Protein AF-A0A4V2V4Y5-F1 (afdb_monomer)

Secondary structure (DSSP, 8-state):
----EEEEEEETTEEEEEEES-HHHHTTS--GGGTT--------GGG---B-SSTT--B---

Nearest PDB structures (foldseek):
  9e7c-assembly1_A  TM=2.996E-01  e=2.521E+00  Homo sapiens

Solvent-accessible surface area (backbone atoms only — not comparable to full-atom values): 4467 Å² total; per-residue (Å²): 139,75,99,73,50,73,48,83,48,69,59,96,86,48,75,50,76,45,78,55,95,48,62,92,63,45,70,81,68,60,52,81,87,49,69,90,56,92,79,89,82,81,83,65,66,95,75,58,78,43,63,53,93,56,99,78,67,46,78,64,61,128

Mean predicted aligned error: 8.94 Å

Organism: NCBI:txid293089

pLDDT: mean 76.26, std 13.4, range [46.19, 93.12]

Structure (mmCIF, N/CA/C/O backbone):
data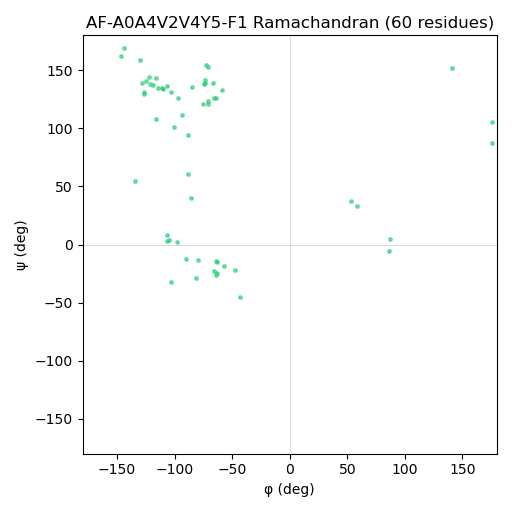_AF-A0A4V2V4Y5-F1
#
_entry.id   AF-A0A4V2V4Y5-F1
#
loop_
_atom_site.group_PDB
_atom_site.id
_atom_site.type_symbol
_atom_site.label_atom_id
_atom_site.label_alt_id
_atom_site.label_comp_id
_atom_site.label_asym_id
_atom_site.label_entity_id
_atom_site.label_seq_id
_atom_site.pdbx_PDB_ins_code
_atom_site.Cartn_x
_atom_site.Cartn_y
_atom_site.Cartn_z
_atom_site.occupancy
_atom_site.B_iso_or_equiv
_atom_site.auth_seq_id
_atom_site.auth_comp_id
_atom_site.auth_asym_id
_atom_site.auth_atom_id
_atom_site.pdbx_PDB_model_num
ATOM 1 N N . MET A 1 1 ? 7.464 22.768 -10.413 1.00 46.19 1 MET A N 1
ATOM 2 C CA . MET A 1 1 ? 6.642 21.539 -10.413 1.00 46.19 1 MET A CA 1
ATOM 3 C C . MET A 1 1 ? 7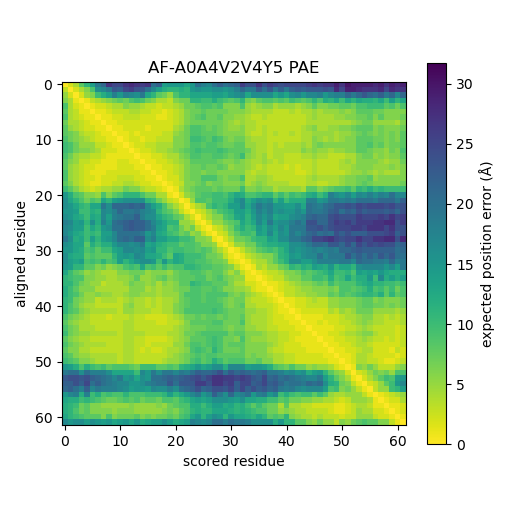.472 20.462 -11.090 1.00 46.19 1 MET A C 1
ATOM 5 O O . MET A 1 1 ? 7.863 20.686 -12.219 1.00 46.19 1 MET A O 1
ATOM 9 N N . GLY A 1 2 ? 7.903 19.355 -10.511 1.00 52.44 2 GLY A N 1
ATOM 10 C CA . GLY A 1 2 ? 7.767 18.728 -9.199 1.00 52.44 2 GLY A CA 1
ATOM 11 C C . GLY A 1 2 ? 8.491 17.399 -9.415 1.00 52.44 2 GLY A C 1
ATOM 12 O O . GLY A 1 2 ? 8.058 16.595 -10.230 1.00 52.44 2 GLY A O 1
ATOM 13 N N . ASN A 1 3 ? 9.695 17.263 -8.868 1.00 66.94 3 ASN A N 1
ATOM 14 C CA . ASN A 1 3 ? 10.699 16.322 -9.361 1.00 66.94 3 ASN A CA 1
ATOM 15 C C . ASN A 1 3 ? 10.545 14.900 -8.774 1.00 66.94 3 ASN A C 1
ATOM 17 O O . ASN A 1 3 ? 11.531 14.250 -8.433 1.00 66.94 3 ASN A O 1
ATOM 21 N N . GLU A 1 4 ? 9.314 14.417 -8.643 1.00 69.69 4 GLU A N 1
ATOM 22 C CA . GLU A 1 4 ? 8.989 13.174 -7.939 1.00 69.69 4 GLU A CA 1
ATOM 23 C C . GLU A 1 4 ? 8.538 12.093 -8.920 1.00 69.69 4 GLU A C 1
ATOM 25 O O . GLU A 1 4 ? 7.742 12.350 -9.819 1.00 69.69 4 GLU A O 1
ATOM 30 N N . VAL A 1 5 ? 9.079 10.885 -8.756 1.00 76.38 5 VAL A N 1
ATOM 31 C CA . VAL A 1 5 ? 8.696 9.701 -9.532 1.00 76.38 5 VAL A CA 1
ATOM 32 C C . VAL A 1 5 ? 7.872 8.794 -8.629 1.00 76.38 5 VAL A C 1
ATOM 34 O O . VAL A 1 5 ? 8.232 8.581 -7.469 1.00 76.38 5 VAL A O 1
ATOM 37 N N . TYR A 1 6 ? 6.783 8.260 -9.167 1.00 80.00 6 TYR A N 1
ATOM 38 C CA . TYR A 1 6 ? 5.851 7.390 -8.462 1.00 80.00 6 TYR A CA 1
ATOM 39 C C . TYR A 1 6 ? 5.853 6.004 -9.103 1.00 80.00 6 TYR A C 1
ATOM 41 O O . TYR A 1 6 ? 5.956 5.885 -10.323 1.00 80.00 6 TYR A O 1
ATOM 49 N N . VAL A 1 7 ? 5.734 4.965 -8.279 1.00 82.31 7 VAL A N 1
ATOM 50 C CA . VAL A 1 7 ? 5.536 3.584 -8.736 1.00 82.31 7 VAL A CA 1
ATOM 51 C C . VAL A 1 7 ? 4.164 3.118 -8.282 1.00 82.31 7 VAL A C 1
ATOM 53 O O . VAL A 1 7 ? 3.788 3.330 -7.126 1.00 82.31 7 VAL A O 1
ATOM 56 N N . HIS A 1 8 ? 3.442 2.485 -9.201 1.00 86.81 8 HIS A N 1
ATOM 57 C CA . HIS A 1 8 ? 2.181 1.808 -8.933 1.00 86.81 8 HIS A CA 1
ATOM 58 C C . HIS A 1 8 ? 2.451 0.321 -8.747 1.00 86.81 8 HIS A C 1
ATOM 60 O O . HIS A 1 8 ? 3.076 -0.311 -9.600 1.00 86.81 8 HIS A O 1
ATOM 66 N N . CYS A 1 9 ? 1.993 -0.212 -7.623 1.00 85.81 9 CYS A N 1
ATOM 67 C CA . CYS A 1 9 ? 2.226 -1.586 -7.216 1.00 85.81 9 CYS A CA 1
ATOM 68 C C . CYS A 1 9 ? 0.903 -2.241 -6.823 1.00 85.81 9 CYS A C 1
ATOM 70 O O . CYS A 1 9 ? -0.046 -1.558 -6.436 1.00 85.81 9 CYS A O 1
ATOM 72 N N . ASP A 1 10 ? 0.890 -3.567 -6.863 1.00 88.00 10 ASP A N 1
ATOM 73 C CA . ASP A 1 10 ? -0.212 -4.401 -6.401 1.00 88.00 10 ASP A CA 1
ATOM 74 C C . ASP A 1 10 ? 0.332 -5.431 -5.403 1.00 88.00 10 ASP A C 1
ATOM 76 O O . ASP A 1 10 ? 1.369 -6.054 -5.655 1.00 88.00 10 ASP A O 1
ATOM 80 N N . ILE A 1 11 ? -0.323 -5.561 -4.249 1.00 86.06 11 ILE A N 1
ATOM 81 C CA . ILE A 1 11 ? -0.115 -6.681 -3.325 1.00 86.06 11 ILE A CA 1
ATOM 82 C C . ILE A 1 11 ? -1.430 -7.446 -3.267 1.00 86.06 11 ILE A C 1
ATOM 84 O O . ILE A 1 11 ? -2.387 -6.961 -2.673 1.00 86.06 11 ILE A O 1
ATOM 88 N N . GLU A 1 12 ? -1.468 -8.634 -3.867 1.00 88.06 12 GLU A N 1
ATOM 89 C CA . GLU A 1 12 ? -2.614 -9.554 -3.778 1.00 88.06 12 GLU A CA 1
ATOM 90 C C . GLU A 1 12 ? -3.963 -8.911 -4.175 1.00 88.06 12 GLU A C 1
ATOM 92 O O . GLU A 1 12 ? -5.002 -9.197 -3.582 1.00 88.06 12 GLU A O 1
ATOM 97 N N . GLY A 1 13 ? -3.967 -8.034 -5.184 1.00 89.38 13 GLY A N 1
ATOM 98 C CA . GLY A 1 13 ? -5.156 -7.309 -5.646 1.00 89.38 13 GLY A CA 1
ATOM 99 C C . GLY A 1 13 ? -5.434 -5.994 -4.910 1.00 89.38 13 GLY A C 1
ATOM 100 O O . GLY A 1 13 ? -6.467 -5.368 -5.157 1.00 89.38 13 GLY A O 1
ATOM 101 N N . LEU A 1 14 ? -4.547 -5.571 -4.003 1.00 88.06 14 LEU A N 1
ATOM 102 C CA . LEU A 1 14 ? -4.613 -4.285 -3.311 1.00 88.06 14 LEU A CA 1
ATOM 103 C C . LEU A 1 14 ? -3.646 -3.285 -3.966 1.00 88.06 14 LEU A C 1
ATOM 105 O O . LEU A 1 14 ? -2.438 -3.321 -3.692 1.00 88.06 14 LEU A O 1
ATOM 109 N N . PRO A 1 15 ? -4.147 -2.367 -4.815 1.00 90.81 15 PRO A N 1
ATOM 110 C CA . PRO A 1 15 ? -3.302 -1.386 -5.475 1.00 90.81 15 PRO A CA 1
ATOM 111 C C . PRO A 1 15 ? -2.861 -0.286 -4.504 1.00 90.81 15 PRO A C 1
ATOM 113 O O . PRO A 1 15 ? -3.657 0.254 -3.734 1.00 90.81 15 PRO A O 1
ATOM 116 N N . PHE A 1 16 ? -1.594 0.117 -4.584 1.00 89.62 16 PHE A N 1
ATOM 117 C CA . PHE A 1 16 ? -1.064 1.267 -3.848 1.00 89.62 16 PHE A CA 1
ATOM 118 C C . PHE A 1 16 ? 0.023 1.992 -4.652 1.00 89.62 16 PHE A C 1
ATOM 120 O O . PHE A 1 16 ? 0.587 1.472 -5.616 1.00 89.62 16 PHE A O 1
ATOM 127 N N . THR A 1 17 ? 0.311 3.233 -4.258 1.00 89.31 17 THR A N 1
ATOM 128 C CA . THR A 1 17 ? 1.296 4.089 -4.932 1.00 89.31 17 THR A CA 1
ATOM 129 C C . THR A 1 17 ? 2.390 4.499 -3.960 1.00 89.31 17 THR A C 1
ATOM 131 O O . THR A 1 17 ? 2.111 4.853 -2.813 1.00 89.31 17 THR A O 1
ATOM 134 N N . ARG A 1 18 ? 3.644 4.488 -4.419 1.00 84.38 18 ARG A N 1
ATOM 135 C CA . ARG A 1 18 ? 4.800 4.890 -3.612 1.00 84.38 18 ARG A CA 1
ATOM 136 C C . ARG A 1 18 ? 5.640 5.954 -4.326 1.00 84.38 18 ARG A C 1
ATOM 138 O O . ARG A 1 18 ? 6.063 5.709 -5.457 1.00 84.38 18 ARG A O 1
ATOM 145 N N . PRO A 1 19 ? 5.976 7.077 -3.663 1.00 83.75 19 PRO A N 1
ATOM 146 C CA . PRO A 1 19 ? 6.984 8.000 -4.169 1.00 83.75 19 PRO A CA 1
ATOM 147 C C . PRO A 1 19 ? 8.391 7.414 -3.995 1.00 83.75 19 PRO A C 1
ATOM 149 O O . PRO A 1 19 ? 8.731 6.842 -2.952 1.00 83.75 19 PRO A O 1
ATOM 152 N N . LEU A 1 20 ? 9.239 7.584 -5.004 1.00 76.62 20 LEU A N 1
ATOM 153 C CA . LEU A 1 20 ? 10.632 7.162 -4.960 1.00 76.62 20 LEU A CA 1
ATOM 154 C C . LEU A 1 20 ? 11.545 8.297 -4.511 1.00 76.62 20 LEU A C 1
ATOM 156 O O . LEU A 1 20 ? 11.797 9.272 -5.217 1.00 76.62 20 LEU A O 1
ATOM 160 N N . SER A 1 21 ? 12.100 8.127 -3.320 1.00 62.25 21 SER A N 1
ATOM 161 C CA . SER A 1 21 ? 12.97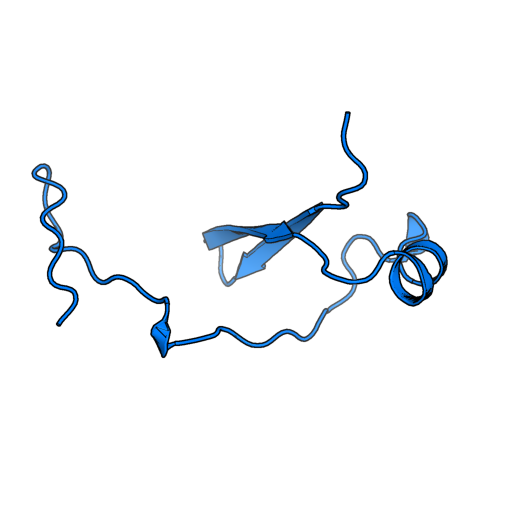8 9.086 -2.666 1.00 62.25 21 SER A CA 1
ATOM 162 C C . SER A 1 21 ? 14.453 8.890 -3.051 1.00 62.25 21 SER A C 1
ATOM 164 O O . SER A 1 21 ? 15.263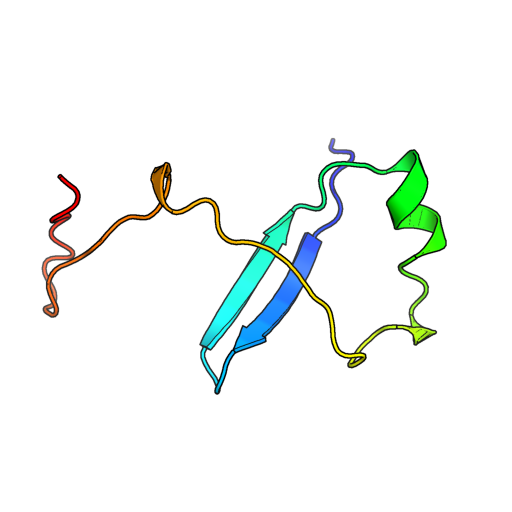 8.603 -2.178 1.00 62.25 21 SER A O 1
ATOM 166 N N . ASN A 1 22 ? 14.823 9.007 -4.341 1.00 60.69 22 ASN A N 1
ATOM 167 C CA . ASN A 1 22 ? 16.186 9.395 -4.789 1.00 60.69 22 ASN A CA 1
ATOM 168 C C . ASN A 1 22 ? 16.393 9.350 -6.322 1.00 60.69 22 ASN A C 1
ATOM 170 O O . ASN A 1 22 ? 16.959 8.388 -6.849 1.00 60.69 22 ASN A O 1
ATOM 174 N N . ARG A 1 23 ? 16.079 10.449 -7.027 1.00 54.53 23 ARG A N 1
ATOM 175 C CA . ARG A 1 23 ? 16.276 10.598 -8.489 1.00 54.53 23 ARG A CA 1
ATOM 176 C C . ARG A 1 23 ? 17.610 10.077 -9.032 1.00 54.53 23 ARG A C 1
ATOM 178 O O . ARG A 1 23 ? 17.641 9.367 -10.028 1.00 54.53 23 ARG A O 1
ATOM 185 N N . ARG A 1 24 ? 18.731 10.380 -8.361 1.00 52.66 24 ARG A N 1
ATOM 186 C CA . ARG A 1 24 ? 20.078 10.074 -8.889 1.00 52.66 24 ARG A CA 1
ATOM 187 C C . ARG A 1 24 ? 20.361 8.578 -9.070 1.00 52.66 24 ARG A C 1
ATOM 189 O O . ARG A 1 24 ? 21.223 8.238 -9.875 1.00 52.66 24 ARG A O 1
ATOM 196 N N . ARG A 1 25 ? 19.677 7.695 -8.331 1.00 51.34 25 ARG A N 1
ATOM 197 C CA . ARG A 1 25 ? 19.781 6.233 -8.500 1.00 51.34 25 ARG A CA 1
ATOM 198 C C . ARG A 1 25 ? 18.574 5.650 -9.236 1.00 51.34 25 ARG A C 1
ATOM 200 O O . ARG A 1 25 ? 18.754 4.687 -9.969 1.00 51.34 25 ARG A O 1
ATOM 207 N N . THR A 1 26 ? 17.383 6.225 -9.066 1.00 53.34 26 THR A N 1
ATOM 208 C CA . THR A 1 26 ? 16.134 5.667 -9.608 1.00 53.34 26 THR A CA 1
ATOM 209 C C . THR A 1 26 ? 15.888 5.986 -11.076 1.00 53.34 26 THR A C 1
ATOM 211 O O . THR A 1 26 ? 15.319 5.141 -11.752 1.00 53.34 26 THR A O 1
ATOM 214 N N . ASP A 1 27 ? 16.378 7.112 -11.608 1.00 51.97 27 ASP A N 1
ATOM 215 C CA . ASP A 1 27 ? 16.178 7.456 -13.030 1.00 51.97 27 ASP A CA 1
ATOM 216 C C . ASP A 1 27 ? 16.899 6.471 -13.975 1.00 51.97 27 ASP A C 1
ATOM 218 O O . ASP A 1 27 ? 16.513 6.311 -15.125 1.00 51.97 27 ASP A O 1
ATOM 222 N N . ARG A 1 28 ? 17.935 5.769 -13.486 1.00 52.22 28 ARG A N 1
ATOM 223 C CA . ARG A 1 28 ? 18.613 4.680 -14.217 1.00 52.22 28 ARG A CA 1
ATOM 224 C C . ARG A 1 28 ? 18.011 3.293 -13.966 1.00 52.22 28 ARG A C 1
ATOM 226 O O . ARG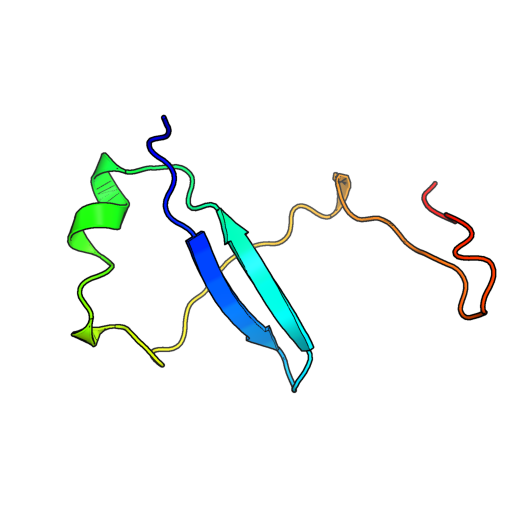 A 1 28 ? 18.386 2.358 -14.659 1.00 52.22 28 ARG A O 1
ATOM 233 N N . MET A 1 29 ? 17.147 3.145 -12.961 1.00 54.47 29 MET A N 1
ATOM 234 C CA . MET A 1 29 ? 16.550 1.862 -12.555 1.00 54.47 29 MET A CA 1
ATOM 235 C C . MET A 1 29 ? 15.083 1.722 -12.986 1.00 54.47 29 MET A C 1
ATOM 237 O O . MET A 1 29 ? 14.439 0.758 -12.603 1.00 54.47 29 MET A O 1
ATOM 241 N N . LEU A 1 30 ? 14.528 2.683 -13.725 1.00 61.50 30 LEU A N 1
ATOM 242 C CA . LEU A 1 30 ? 13.119 2.697 -14.135 1.00 61.50 30 LEU A CA 1
ATOM 243 C C . LEU A 1 30 ? 13.016 3.048 -15.617 1.00 61.50 30 LEU A C 1
ATOM 245 O O . LEU A 1 30 ? 12.359 4.013 -15.996 1.00 61.50 30 LEU A O 1
ATOM 249 N N . ASP A 1 31 ? 13.724 2.290 -16.447 1.00 63.59 31 ASP A N 1
ATOM 250 C CA . ASP A 1 31 ? 13.346 2.206 -17.853 1.00 63.59 31 ASP A CA 1
ATOM 251 C C . ASP A 1 31 ? 12.060 1.362 -17.959 1.00 63.59 31 ASP A C 1
ATOM 253 O O . ASP A 1 31 ? 11.781 0.527 -17.088 1.00 63.59 31 ASP A O 1
ATOM 257 N N . ASP A 1 32 ? 11.265 1.565 -19.009 1.00 65.44 32 ASP A N 1
ATOM 258 C CA . ASP A 1 32 ? 9.984 0.875 -19.220 1.00 65.44 32 ASP A CA 1
ATOM 25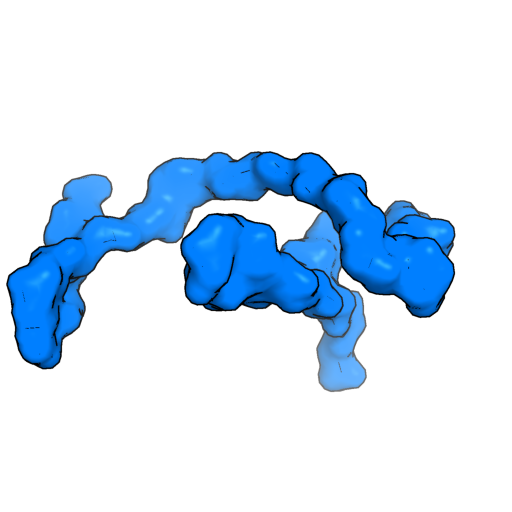9 C C . ASP A 1 32 ? 10.133 -0.659 -19.240 1.00 65.44 32 ASP A C 1
ATOM 261 O O . ASP A 1 32 ? 9.168 -1.380 -18.981 1.00 65.44 32 ASP A O 1
ATOM 265 N N . SER A 1 33 ? 11.353 -1.162 -19.450 1.00 61.44 33 SER A N 1
ATOM 266 C CA . SER A 1 33 ? 11.716 -2.578 -19.356 1.00 61.44 33 SER A CA 1
ATOM 267 C C . SER A 1 33 ? 11.553 -3.193 -17.962 1.00 61.44 33 SER A C 1
ATOM 269 O O . SER A 1 33 ? 11.606 -4.411 -17.846 1.00 61.44 33 SER A O 1
ATOM 271 N N . MET A 1 34 ? 11.407 -2.390 -16.902 1.00 67.94 34 MET A N 1
ATOM 272 C CA . MET A 1 34 ? 11.211 -2.884 -15.529 1.00 67.94 34 MET A CA 1
ATOM 273 C C . MET A 1 34 ? 9.739 -2.902 -15.094 1.00 67.94 34 MET A C 1
ATOM 275 O O . MET A 1 34 ? 9.433 -3.254 -13.953 1.00 67.94 34 MET A O 1
ATOM 279 N N . ARG A 1 35 ? 8.801 -2.527 -15.976 1.00 72.81 35 ARG A N 1
ATOM 280 C CA . ARG A 1 35 ? 7.368 -2.641 -15.676 1.00 72.81 35 ARG A CA 1
ATOM 281 C C . ARG A 1 35 ? 6.978 -4.111 -15.539 1.00 72.81 35 ARG A C 1
ATOM 283 O O . ARG A 1 35 ? 7.189 -4.897 -16.452 1.00 72.81 35 ARG A O 1
ATOM 290 N N . GLY A 1 36 ? 6.356 -4.453 -14.413 1.00 76.06 36 GLY A N 1
ATOM 291 C CA . GLY A 1 36 ? 5.935 -5.824 -14.109 1.00 76.06 36 GLY A CA 1
ATOM 292 C C . GLY A 1 36 ? 7.015 -6.684 -13.448 1.00 76.06 36 GLY A C 1
ATOM 293 O O . GLY A 1 36 ? 6.707 -7.790 -13.012 1.00 76.06 36 GLY A O 1
ATOM 294 N N . GLU A 1 37 ? 8.243 -6.176 -13.308 1.00 81.00 37 GLU A N 1
ATOM 295 C CA . GLU A 1 37 ? 9.296 -6.881 -12.581 1.00 81.00 37 GLU A CA 1
ATOM 296 C C . GLU A 1 37 ? 9.052 -6.834 -11.061 1.00 81.00 37 GLU A C 1
ATOM 29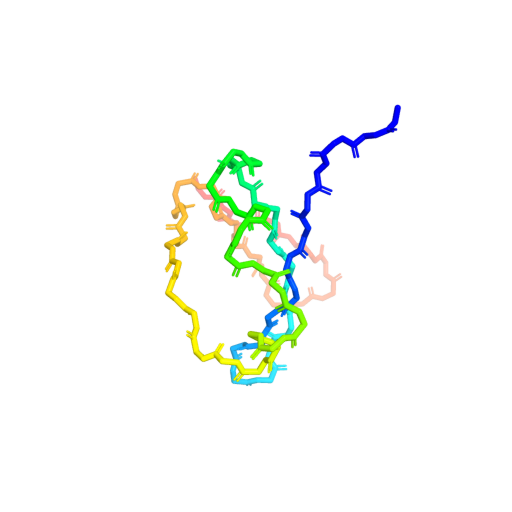8 O O . GLU A 1 37 ? 8.639 -5.795 -10.527 1.00 81.00 37 GLU A O 1
ATOM 303 N N . PRO A 1 38 ? 9.335 -7.924 -10.323 1.00 77.81 38 PRO A N 1
ATOM 304 C CA . PRO A 1 38 ? 9.228 -7.928 -8.870 1.00 77.81 38 PRO A CA 1
ATOM 305 C C . PRO A 1 38 ? 10.135 -6.872 -8.231 1.00 77.81 38 PRO A C 1
ATOM 307 O O . PRO A 1 38 ? 11.332 -6.791 -8.514 1.00 77.81 38 PRO A O 1
ATOM 310 N N . PHE A 1 39 ? 9.585 -6.097 -7.295 1.00 75.94 39 PHE A N 1
ATOM 311 C CA . PHE A 1 39 ? 10.326 -5.061 -6.581 1.00 75.94 39 PHE A CA 1
ATOM 312 C C . PHE A 1 39 ? 10.236 -5.252 -5.069 1.00 75.94 39 PHE A C 1
ATOM 314 O O . PHE A 1 39 ? 9.181 -5.576 -4.527 1.00 75.94 39 PHE A O 1
ATOM 321 N N . ARG A 1 40 ? 11.346 -5.002 -4.362 1.00 78.19 40 ARG A N 1
ATOM 322 C CA . ARG A 1 40 ? 11.388 -5.050 -2.896 1.00 78.19 40 ARG A CA 1
ATOM 323 C C . ARG A 1 40 ? 11.385 -3.647 -2.310 1.00 78.19 40 ARG A C 1
ATOM 325 O O . ARG A 1 40 ? 12.197 -2.797 -2.668 1.00 78.19 40 ARG A O 1
ATOM 332 N N . PHE A 1 41 ? 10.515 -3.423 -1.338 1.00 80.12 41 PHE A N 1
ATOM 333 C CA . PHE A 1 41 ? 10.467 -2.193 -0.562 1.00 80.12 41 PHE A CA 1
ATOM 334 C C . PHE A 1 41 ? 10.102 -2.499 0.890 1.00 80.12 41 PHE A C 1
ATOM 336 O O . PHE A 1 41 ? 9.737 -3.624 1.225 1.00 80.12 41 PHE A O 1
ATOM 343 N N . SER A 1 42 ? 10.242 -1.492 1.746 1.00 84.12 42 SER A N 1
ATOM 344 C CA . SER A 1 42 ? 9.927 -1.589 3.168 1.00 84.12 42 SER A CA 1
ATOM 345 C C . SER A 1 42 ? 8.830 -0.594 3.513 1.00 84.12 42 SER A C 1
ATOM 347 O O . SER A 1 42 ? 8.880 0.557 3.067 1.00 84.12 42 SER A O 1
ATOM 349 N N . PHE A 1 43 ? 7.870 -1.028 4.325 1.00 86.56 43 PHE A N 1
ATOM 350 C CA . PHE A 1 43 ? 6.903 -0.143 4.961 1.00 86.56 43 PHE A CA 1
ATOM 351 C C . PHE A 1 43 ? 7.492 0.417 6.258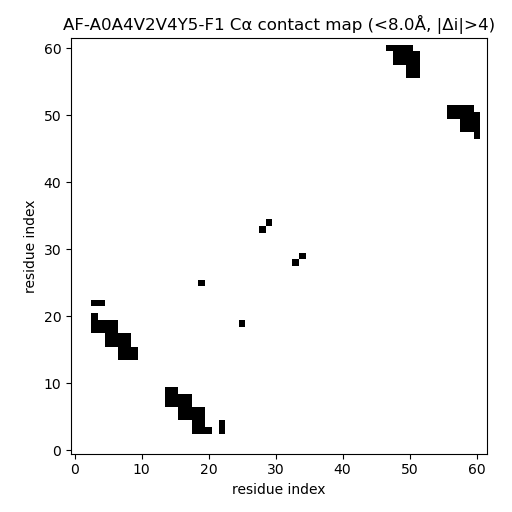 1.00 86.56 43 PHE A C 1
ATOM 353 O O . PHE A 1 43 ? 8.098 -0.314 7.038 1.00 86.56 43 PHE A O 1
ATOM 360 N N . ILE A 1 44 ? 7.324 1.722 6.474 1.00 90.06 44 ILE A N 1
ATOM 361 C CA . ILE A 1 44 ? 7.684 2.385 7.732 1.00 90.06 44 ILE A CA 1
ATOM 362 C C . ILE A 1 44 ? 6.457 2.277 8.633 1.00 90.06 44 ILE A C 1
ATOM 364 O O . ILE A 1 44 ? 5.524 3.074 8.507 1.00 90.06 44 ILE A O 1
ATOM 368 N N . MET A 1 45 ? 6.427 1.245 9.475 1.00 90.00 45 MET A N 1
ATOM 369 C CA . MET A 1 45 ? 5.249 0.908 10.279 1.00 90.00 45 MET A CA 1
ATOM 370 C C . MET A 1 45 ? 4.901 2.003 11.291 1.00 90.00 45 MET A C 1
ATOM 372 O O . MET A 1 45 ? 3.726 2.187 11.591 1.00 90.00 45 MET A O 1
ATOM 376 N N . GLU A 1 46 ? 5.871 2.811 11.727 1.00 93.12 46 GLU A N 1
ATOM 377 C CA . GLU A 1 46 ? 5.646 3.969 12.606 1.00 93.12 46 GLU A CA 1
ATOM 378 C C . GLU A 1 46 ? 4.790 5.070 11.956 1.00 93.12 46 GLU A C 1
ATOM 380 O O . GLU A 1 46 ? 4.327 5.979 12.635 1.00 93.12 46 GLU A O 1
ATOM 385 N N . LYS A 1 47 ? 4.595 5.016 10.632 1.00 90.81 47 LYS A N 1
ATOM 386 C CA . LYS A 1 47 ? 3.715 5.924 9.877 1.00 90.81 47 LYS A CA 1
ATOM 387 C C . LYS A 1 47 ? 2.424 5.249 9.412 1.00 90.81 47 LYS A C 1
ATOM 389 O O . LYS A 1 47 ? 1.658 5.852 8.656 1.00 90.81 47 LYS A O 1
ATOM 394 N N . SER A 1 48 ? 2.221 3.985 9.778 1.00 90.75 48 SER A N 1
ATOM 395 C CA . SER A 1 48 ? 1.011 3.254 9.418 1.00 90.75 48 SER A CA 1
ATOM 396 C C . SER A 1 48 ? -0.185 3.787 10.197 1.00 90.75 48 SER A C 1
ATOM 398 O O . SER A 1 48 ? -0.032 4.341 11.282 1.00 90.75 48 SER A O 1
ATOM 400 N N . HIS A 1 49 ? -1.366 3.646 9.603 1.00 91.31 49 HIS A N 1
ATOM 401 C CA . HIS A 1 49 ? -2.617 4.007 10.245 1.00 91.31 49 HIS A CA 1
ATOM 402 C C . HIS A 1 49 ? -3.582 2.828 10.163 1.00 91.31 49 HIS A C 1
ATOM 404 O O . HIS A 1 49 ? -3.650 2.163 9.127 1.00 91.31 49 HIS A O 1
ATOM 410 N N . VAL A 1 50 ? -4.315 2.575 11.246 1.00 90.38 50 VAL A N 1
ATOM 411 C CA . VAL A 1 50 ? -5.330 1.517 11.331 1.00 90.38 50 VAL A CA 1
ATOM 412 C C . VAL A 1 50 ? -6.701 2.165 11.413 1.00 90.38 50 VAL A C 1
ATOM 414 O O . VAL A 1 50 ? -6.895 3.105 12.180 1.00 90.38 50 VAL A O 1
ATOM 417 N N . PHE A 1 51 ? -7.656 1.659 10.640 1.00 89.69 51 PHE A N 1
ATOM 418 C CA . PHE A 1 51 ? -9.027 2.162 10.612 1.00 89.69 51 PHE A CA 1
ATOM 419 C C . PHE A 1 51 ? -10.005 1.036 10.954 1.00 89.69 51 PHE A C 1
ATOM 421 O O . PHE A 1 51 ? -9.762 -0.119 10.601 1.00 89.69 51 PHE A O 1
ATOM 428 N N . ALA A 1 52 ? -11.085 1.364 11.668 1.00 87.12 52 ALA A N 1
ATOM 429 C CA . ALA A 1 52 ? -12.168 0.420 11.945 1.00 87.12 52 ALA A CA 1
ATOM 430 C C . ALA A 1 52 ? -12.901 0.059 10.645 1.00 87.12 52 ALA A C 1
ATOM 432 O O . ALA A 1 52 ? -13.170 0.944 9.832 1.00 87.12 52 ALA A O 1
ATOM 433 N N . ASP A 1 53 ? -13.259 -1.214 10.472 1.00 76.94 53 ASP A N 1
ATOM 434 C CA . ASP A 1 53 ? -14.108 -1.637 9.359 1.00 76.94 53 ASP A CA 1
ATOM 435 C C . ASP A 1 53 ? -15.546 -1.129 9.579 1.00 76.94 53 ASP A C 1
ATOM 437 O O . ASP A 1 53 ? -16.158 -1.394 10.618 1.00 76.94 53 ASP A O 1
ATOM 441 N N . GLY A 1 54 ? -16.053 -0.329 8.638 1.00 67.62 54 GLY A N 1
ATOM 442 C CA . GLY A 1 54 ? -17.356 0.339 8.706 1.00 67.62 54 GLY A CA 1
ATOM 443 C C . GLY A 1 54 ? -17.342 1.768 8.146 1.00 67.62 54 GLY A C 1
ATOM 444 O O . GLY A 1 54 ? -16.328 2.463 8.200 1.00 67.62 54 GLY A O 1
ATOM 445 N N . GLU A 1 55 ? -18.492 2.222 7.628 1.00 63.59 55 GLU A N 1
ATOM 446 C CA . GLU A 1 55 ? -18.702 3.479 6.869 1.00 63.59 55 GLU A CA 1
ATOM 447 C C . GLU A 1 55 ? -18.086 4.753 7.483 1.00 63.59 55 GLU A C 1
ATOM 449 O O . GLU A 1 55 ? -17.858 5.736 6.782 1.00 63.59 55 GLU A O 1
ATOM 454 N N .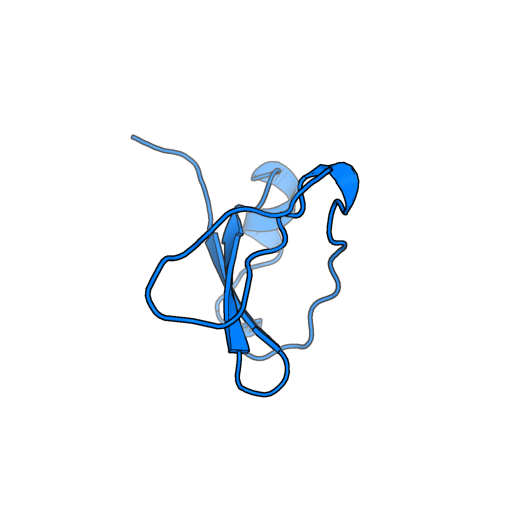 ALA A 1 56 ? -17.818 4.754 8.789 1.00 71.25 56 ALA A N 1
ATOM 455 C CA . ALA A 1 56 ? -17.400 5.929 9.541 1.00 71.25 56 ALA A CA 1
ATOM 456 C C . ALA A 1 56 ? -15.906 6.289 9.405 1.00 71.25 56 ALA A C 1
ATOM 458 O O . ALA A 1 56 ? -15.526 7.385 9.817 1.00 71.25 56 ALA A O 1
ATOM 459 N N . GLY A 1 57 ? -15.051 5.409 8.864 1.00 80.38 57 GLY A N 1
ATOM 460 C CA . GLY A 1 57 ? -13.632 5.727 8.623 1.00 80.38 57 GLY A CA 1
ATOM 461 C C . GLY A 1 57 ? -12.855 6.142 9.883 1.00 80.38 57 GLY A C 1
ATOM 462 O O . GLY A 1 57 ? -11.974 7.001 9.825 1.00 80.38 57 GLY A O 1
ATOM 463 N N . ILE A 1 58 ? -13.203 5.574 11.041 1.00 86.56 58 ILE A N 1
ATOM 464 C CA . ILE A 1 58 ? -12.631 5.966 12.335 1.00 86.56 58 ILE A CA 1
ATOM 465 C C . ILE A 1 58 ? -11.172 5.507 12.415 1.00 86.56 58 ILE A C 1
ATOM 467 O O . ILE A 1 58 ? -10.884 4.317 12.291 1.00 86.56 58 ILE A O 1
ATOM 471 N N . ASN A 1 59 ? -10.260 6.453 12.657 1.00 89.88 59 ASN A N 1
ATOM 472 C CA . ASN A 1 59 ? -8.840 6.187 12.874 1.00 89.88 59 ASN A CA 1
ATOM 473 C C . ASN A 1 59 ? -8.610 5.605 14.283 1.00 89.88 59 ASN A C 1
ATOM 475 O O . ASN A 1 59 ? -8.933 6.246 15.281 1.00 89.88 59 ASN A O 1
ATOM 479 N N . LEU A 1 60 ? -8.045 4.399 14.338 1.00 88.31 60 LEU A N 1
ATOM 480 C CA . LEU A 1 60 ? -7.717 3.630 15.543 1.00 88.31 60 LEU A CA 1
ATOM 481 C C . LEU A 1 60 ? -6.204 3.586 15.836 1.00 88.31 60 LEU A C 1
ATOM 483 O O . LEU A 1 60 ? -5.767 2.810 16.683 1.00 88.31 60 LEU A O 1
ATOM 487 N N . THR A 1 61 ? -5.397 4.360 15.110 1.00 87.44 61 THR A N 1
ATOM 488 C CA . THR A 1 61 ? -3.936 4.404 15.284 1.00 87.44 61 THR A CA 1
ATOM 489 C C . THR A 1 61 ? -3.592 4.938 16.675 1.00 87.44 61 THR A C 1
ATOM 491 O O . THR A 1 61 ? -4.075 6.006 17.050 1.00 87.44 61 THR A O 1
ATOM 494 N N . LEU A 1 62 ? -2.779 4.183 17.424 1.00 76.44 62 LEU A N 1
ATOM 495 C CA . LEU A 1 62 ? -2.319 4.508 18.780 1.00 76.44 62 LEU A CA 1
ATOM 496 C C . LEU A 1 62 ? -1.001 5.287 18.768 1.00 76.44 62 LEU A C 1
ATOM 498 O O . LEU A 1 62 ? -0.127 4.935 17.944 1.00 76.44 62 LEU A O 1
#

Sequence (62 aa):
MGNEVYVHCDIEGLPFTRPLSNRRRTDRMLDDSMRGEPFRFSFIMEKSHVFADGEAGINLTL

Foldseek 3Di:
DDPWDKDWDDDPNRIDIDIDPDCVPVVVVDDVVCVPPDDDDDDPCVPDWDFDPDPPRDTPRD

Radius of gyration: 15.38 Å; Cα contacts (8 Å, |Δi|>4): 44; chains: 1; bounding box: 39×31×38 Å